Protein AF-A0AAD7MS91-F1 (afdb_monomer_lite)

Secondary structure (DSSP, 8-state):
-HHHHHHHHHHHHHHHHHHHHTS-PPPPPHHHHHHHHHHHHHHHHHHHHHTT-HHHHGGGSPPHHHHHHHHTTTSTTGGGS-TTGGG-TTS----

Foldseek 3Di:
DVVLLVVLLVVLVVVQVCCCPVVVDDRDDPVRSVVSSFVSQLVVLLVLLVLQPCVVQPPRRDPPVVSCVVCPPQFPPNVPADPSNSVDPPPRPTD

Sequence (95 aa):
LFRILISESAHLIWRLRNERVIQEKDPASQNEIHNRWLRAMNLRLKFDCAMTNAEKYGKRALRKDLVQKTWVRVLKNETTLPRDWMRETEVLVGI

Structure (mmCIF, N/CA/C/O backbone):
data_AF-A0AAD7MS91-F1
#
_entry.id   AF-A0AAD7MS91-F1
#
loop_
_atom_site.group_PDB
_atom_site.id
_atom_site.type_symbol
_atom_site.label_atom_id
_atom_site.label_alt_id
_atom_site.label_comp_id
_atom_site.label_asym_id
_atom_site.label_entity_id
_atom_site.label_seq_id
_atom_site.pdbx_PDB_ins_code
_atom_site.Cartn_x
_atom_site.Cartn_y
_atom_site.Cartn_z
_atom_site.occupancy
_atom_site.B_iso_or_equiv
_atom_site.auth_seq_id
_atom_site.auth_comp_id
_atom_site.auth_asym_id
_atom_site.auth_atom_id
_atom_site.pdbx_PDB_model_num
ATOM 1 N N . LEU A 1 1 ? -12.137 -3.107 -1.065 1.00 88.56 1 LEU A N 1
ATOM 2 C CA . LEU A 1 1 ? -10.801 -3.627 -1.429 1.00 88.56 1 LEU A CA 1
ATOM 3 C C . LEU A 1 1 ? -10.544 -3.634 -2.939 1.00 88.56 1 LEU A C 1
ATOM 5 O O . LEU A 1 1 ? -9.609 -2.975 -3.360 1.00 88.56 1 LEU A O 1
ATOM 9 N N . PHE A 1 2 ? -11.374 -4.283 -3.769 1.00 93.56 2 PHE A N 1
ATOM 10 C CA . PHE A 1 2 ? -11.160 -4.364 -5.230 1.00 93.56 2 PHE A CA 1
ATOM 11 C C . PHE A 1 2 ? -10.832 -3.020 -5.905 1.00 93.56 2 PHE A C 1
ATOM 13 O O . PHE A 1 2 ? -9.830 -2.905 -6.601 1.00 93.56 2 PHE A O 1
ATOM 20 N N . ARG A 1 3 ? -11.618 -1.971 -5.623 1.00 95.12 3 ARG A N 1
ATOM 21 C CA . ARG A 1 3 ? -11.369 -0.621 -6.156 1.00 95.12 3 ARG A CA 1
ATOM 22 C C . ARG A 1 3 ? -9.958 -0.104 -5.847 1.00 95.12 3 ARG A C 1
ATOM 24 O O . ARG A 1 3 ? -9.354 0.490 -6.726 1.00 95.12 3 ARG A O 1
ATOM 31 N N . ILE A 1 4 ? -9.458 -0.350 -4.632 1.00 94.00 4 ILE A N 1
ATOM 32 C CA . ILE A 1 4 ? -8.110 0.048 -4.200 1.00 94.00 4 ILE A CA 1
ATOM 33 C C . ILE A 1 4 ? -7.064 -0.711 -5.016 1.00 94.00 4 ILE A C 1
ATOM 35 O O . ILE A 1 4 ? -6.175 -0.091 -5.585 1.00 94.00 4 ILE A O 1
ATOM 39 N N . LEU A 1 5 ? -7.211 -2.035 -5.134 1.00 94.25 5 LEU A N 1
ATOM 40 C CA . LEU A 1 5 ? -6.275 -2.872 -5.888 1.00 94.25 5 LEU A CA 1
ATOM 41 C C . LEU A 1 5 ? -6.156 -2.402 -7.338 1.00 94.25 5 LEU A C 1
ATOM 43 O O . LEU A 1 5 ? -5.046 -2.229 -7.837 1.00 94.25 5 LEU A O 1
ATOM 47 N N . ILE A 1 6 ? -7.287 -2.144 -7.999 1.00 97.00 6 ILE A N 1
ATOM 48 C CA . ILE A 1 6 ? -7.292 -1.695 -9.392 1.00 97.00 6 ILE A CA 1
ATOM 49 C C . ILE A 1 6 ? -6.687 -0.297 -9.522 1.00 97.00 6 ILE A C 1
ATOM 51 O O . ILE A 1 6 ? -5.840 -0.091 -10.389 1.00 97.00 6 ILE A O 1
ATOM 55 N N . SER A 1 7 ? -7.067 0.657 -8.663 1.00 96.81 7 SER A N 1
ATOM 56 C CA . SER A 1 7 ? -6.553 2.027 -8.765 1.00 96.81 7 SER A CA 1
ATOM 57 C C . SER A 1 7 ? -5.055 2.121 -8.477 1.00 96.81 7 SER A C 1
ATOM 59 O O . SER A 1 7 ? -4.340 2.771 -9.235 1.00 96.81 7 SER A O 1
ATOM 61 N N . GLU A 1 8 ? -4.567 1.454 -7.426 1.00 96.12 8 GLU A N 1
ATOM 62 C CA . GLU A 1 8 ? -3.142 1.464 -7.062 1.00 96.12 8 GLU A CA 1
ATOM 63 C C . GLU A 1 8 ? -2.299 0.742 -8.123 1.00 96.12 8 GLU A C 1
ATOM 65 O O . GLU A 1 8 ? -1.251 1.241 -8.532 1.00 96.12 8 GLU A O 1
ATOM 70 N N . SER A 1 9 ? -2.788 -0.386 -8.653 1.00 96.56 9 SER A N 1
ATOM 71 C CA . SER A 1 9 ? -2.091 -1.123 -9.716 1.00 96.56 9 SER A CA 1
ATOM 72 C C . SER A 1 9 ? -2.040 -0.328 -11.021 1.00 96.56 9 SER A C 1
ATOM 74 O O . SER A 1 9 ? -0.978 -0.220 -11.630 1.00 96.56 9 SER A O 1
ATOM 76 N N . ALA A 1 10 ? -3.154 0.285 -11.436 1.00 97.88 10 ALA A N 1
ATOM 77 C CA . ALA A 1 10 ? -3.188 1.127 -12.631 1.00 97.88 10 ALA A CA 1
ATOM 78 C C . ALA A 1 10 ? -2.259 2.343 -12.493 1.00 97.88 10 ALA A C 1
ATOM 80 O O . ALA A 1 10 ? -1.522 2.668 -13.426 1.00 97.88 10 ALA A O 1
ATOM 81 N N . HIS A 1 11 ? -2.245 2.981 -11.317 1.00 97.38 11 HIS A N 1
ATOM 82 C CA . HIS A 1 11 ? -1.342 4.092 -11.037 1.00 97.38 11 HIS A CA 1
ATOM 83 C C . HIS A 1 11 ? 0.131 3.659 -11.072 1.00 97.38 11 HIS A C 1
ATOM 85 O O . HIS A 1 11 ? 0.957 4.347 -11.675 1.00 97.38 11 HIS A O 1
ATOM 91 N N . LEU A 1 12 ? 0.464 2.498 -10.497 1.00 97.56 12 LEU A N 1
ATOM 92 C CA . LEU A 1 12 ? 1.816 1.944 -10.545 1.00 97.56 12 LEU A CA 1
ATOM 93 C C . LEU A 1 12 ? 2.254 1.632 -11.983 1.00 97.56 12 LEU A C 1
ATOM 95 O O . LEU A 1 12 ? 3.354 2.020 -12.369 1.00 97.56 12 LEU A O 1
ATOM 99 N N . ILE A 1 13 ? 1.396 1.001 -12.794 1.00 97.31 13 ILE A N 1
ATOM 100 C CA . ILE A 1 13 ? 1.673 0.720 -14.215 1.00 97.31 13 ILE A CA 1
ATOM 101 C C . ILE A 1 13 ? 1.943 2.020 -14.976 1.00 97.31 13 ILE A C 1
ATOM 103 O O . ILE A 1 13 ? 2.935 2.126 -15.699 1.00 97.31 13 ILE A O 1
ATOM 107 N N . TRP A 1 14 ? 1.083 3.025 -14.792 1.00 98.12 14 TRP A N 1
ATOM 108 C CA . TRP A 1 14 ? 1.259 4.337 -15.410 1.00 98.12 14 TRP A CA 1
ATOM 109 C C . TRP A 1 14 ? 2.590 4.975 -14.999 1.00 98.12 14 TRP A C 1
ATOM 111 O O . TRP A 1 14 ? 3.337 5.458 -15.851 1.00 98.12 14 TRP A O 1
ATOM 121 N N . ARG A 1 15 ? 2.936 4.924 -13.710 1.00 97.44 15 ARG A N 1
ATOM 122 C CA . ARG A 1 15 ? 4.194 5.470 -13.194 1.00 97.44 15 ARG A CA 1
ATOM 123 C C . ARG A 1 15 ? 5.415 4.757 -13.778 1.00 97.44 15 ARG A C 1
ATOM 125 O O . ARG A 1 15 ? 6.315 5.432 -14.266 1.00 97.44 15 ARG A O 1
ATOM 132 N N . LEU A 1 16 ? 5.424 3.423 -13.788 1.00 96.94 16 LEU A N 1
ATOM 133 C CA . LEU A 1 16 ? 6.504 2.619 -14.375 1.00 96.94 16 LEU A CA 1
ATOM 134 C C . LEU A 1 16 ? 6.680 2.918 -15.869 1.00 96.94 16 LEU A C 1
ATOM 136 O O . LEU A 1 16 ? 7.804 3.053 -16.349 1.00 96.94 16 LEU A O 1
ATOM 140 N N . ARG A 1 17 ? 5.573 3.092 -16.605 1.00 97.06 17 ARG A N 1
ATOM 141 C CA . ARG A 1 17 ? 5.622 3.507 -18.011 1.00 97.06 17 ARG A CA 1
ATOM 142 C C . ARG A 1 17 ? 6.287 4.874 -18.170 1.00 97.06 17 ARG A C 1
ATOM 144 O O . ARG A 1 17 ? 7.122 5.012 -19.055 1.00 97.06 17 ARG A O 1
ATOM 151 N N . ASN A 1 18 ? 5.935 5.867 -17.355 1.00 97.50 18 ASN A N 1
ATOM 152 C CA . ASN A 1 18 ? 6.551 7.197 -17.439 1.00 97.50 18 ASN A CA 1
ATOM 153 C C . ASN A 1 18 ? 8.028 7.185 -17.041 1.00 97.50 18 ASN A C 1
ATOM 155 O O . ASN A 1 18 ? 8.824 7.864 -17.675 1.00 97.50 18 ASN A O 1
ATOM 159 N N . GLU A 1 19 ? 8.416 6.403 -16.035 1.00 96.75 19 GLU A N 1
ATOM 160 C CA . GLU A 1 19 ? 9.828 6.233 -15.672 1.00 96.75 19 GLU A CA 1
ATOM 161 C C . GLU A 1 19 ? 10.637 5.671 -16.850 1.00 96.75 19 GLU A C 1
ATOM 163 O O . GLU A 1 19 ? 11.704 6.189 -17.161 1.0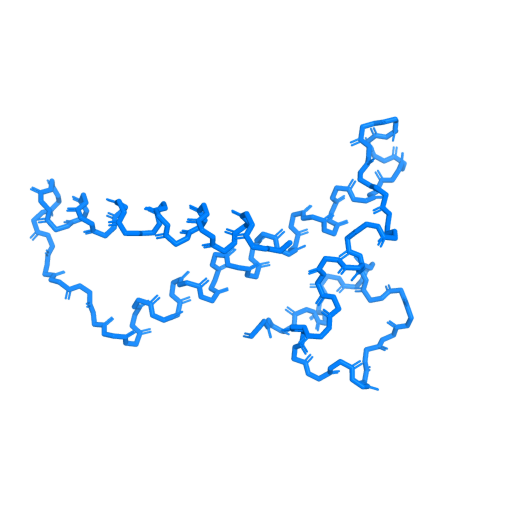0 96.75 19 GLU A O 1
ATOM 168 N N . ARG A 1 20 ? 10.089 4.690 -17.572 1.00 95.38 20 ARG A N 1
ATOM 169 C CA . ARG A 1 20 ? 10.739 4.143 -18.767 1.00 95.38 20 ARG A CA 1
ATOM 170 C C . ARG A 1 20 ? 10.749 5.116 -19.949 1.00 95.38 20 ARG A C 1
ATOM 172 O O . ARG A 1 20 ? 11.751 5.241 -20.632 1.00 95.38 20 ARG A O 1
ATOM 179 N N . VAL A 1 21 ? 9.610 5.746 -20.245 1.00 96.44 21 VAL A N 1
ATOM 180 C CA . VAL A 1 21 ? 9.413 6.507 -21.495 1.00 96.44 21 VAL A CA 1
ATOM 181 C C . VAL A 1 21 ? 9.883 7.957 -21.387 1.00 96.44 21 VAL A C 1
ATOM 183 O O . VAL A 1 21 ? 10.395 8.489 -22.359 1.00 96.44 21 VAL A O 1
ATOM 186 N N . ILE A 1 22 ? 9.680 8.608 -20.240 1.00 95.62 22 ILE A N 1
ATOM 187 C CA . ILE A 1 22 ? 9.988 10.035 -20.043 1.00 95.62 22 ILE A CA 1
ATOM 188 C C . ILE A 1 22 ? 11.335 10.212 -19.346 1.00 95.62 22 ILE A C 1
ATOM 190 O O . ILE A 1 22 ? 12.058 11.151 -19.648 1.00 95.62 22 ILE A O 1
ATOM 194 N N . GLN A 1 23 ? 11.662 9.338 -18.388 1.00 95.75 23 GLN A N 1
ATOM 195 C CA . GLN A 1 23 ? 12.929 9.416 -17.648 1.00 95.75 23 GLN A CA 1
ATOM 196 C C . GLN A 1 23 ? 14.009 8.491 -18.223 1.00 95.75 23 GLN A C 1
ATOM 198 O O . GLN A 1 23 ? 15.073 8.398 -17.621 1.00 95.75 23 GLN A O 1
ATOM 203 N N . GLU A 1 24 ? 13.716 7.795 -19.329 1.00 95.31 24 GLU A N 1
ATOM 204 C CA . GLU A 1 24 ? 14.636 6.886 -20.033 1.00 95.31 24 GLU A CA 1
ATOM 205 C C . GLU A 1 24 ? 15.298 5.843 -19.116 1.00 95.31 24 GLU A C 1
ATOM 207 O O . GLU A 1 24 ? 16.429 5.417 -19.332 1.00 95.31 24 GLU A O 1
ATOM 212 N N . LYS A 1 25 ? 14.593 5.421 -18.059 1.00 95.06 25 LYS A N 1
ATOM 213 C CA . LYS A 1 25 ? 15.091 4.391 -17.146 1.00 95.06 25 LYS A CA 1
ATOM 214 C C . LYS A 1 25 ? 14.906 3.003 -17.736 1.00 95.06 25 LYS A C 1
ATOM 216 O O . LYS A 1 25 ? 13.908 2.727 -18.409 1.00 95.06 25 LYS A O 1
ATOM 221 N N . ASP A 1 26 ? 15.810 2.102 -17.369 1.00 95.44 26 ASP A N 1
ATOM 222 C CA . ASP A 1 26 ? 15.639 0.682 -17.639 1.00 95.44 26 ASP A CA 1
ATOM 223 C C . ASP A 1 26 ? 14.332 0.143 -17.030 1.00 95.44 26 ASP A C 1
ATOM 225 O O . ASP A 1 26 ? 13.845 0.652 -16.010 1.00 95.44 26 ASP A O 1
ATOM 229 N N . PRO A 1 27 ? 13.732 -0.898 -17.635 1.00 94.56 27 PRO A N 1
ATOM 230 C CA . PRO A 1 27 ? 12.567 -1.555 -17.065 1.00 94.56 27 PRO A CA 1
ATOM 231 C C . PRO A 1 27 ? 12.833 -2.035 -15.634 1.00 94.56 27 PRO A C 1
ATOM 233 O O . PRO A 1 27 ? 13.800 -2.749 -15.373 1.00 94.56 27 PRO A O 1
ATOM 236 N N . ALA A 1 28 ? 11.931 -1.687 -14.714 1.00 95.38 28 ALA A N 1
ATOM 237 C CA . ALA A 1 28 ? 12.004 -2.158 -13.336 1.00 95.38 28 ALA A CA 1
ATOM 238 C C . ALA A 1 28 ? 11.970 -3.694 -13.274 1.00 95.38 28 ALA A C 1
ATOM 240 O O . ALA A 1 28 ? 11.202 -4.349 -13.987 1.00 95.38 28 ALA A O 1
ATOM 241 N N . SER A 1 29 ? 12.772 -4.265 -12.377 1.00 96.62 29 SER A N 1
ATOM 242 C CA . SER A 1 29 ? 12.777 -5.712 -12.143 1.00 96.62 29 SER A CA 1
ATOM 243 C C . SER A 1 29 ? 11.467 -6.185 -11.500 1.00 96.62 29 SER A C 1
ATOM 245 O O . SER A 1 29 ? 10.764 -5.416 -10.844 1.00 96.62 29 SER A O 1
ATOM 247 N N . GLN A 1 30 ? 11.155 -7.480 -11.612 1.00 96.19 30 GLN A N 1
ATOM 248 C CA . GLN A 1 30 ? 9.963 -8.060 -10.975 1.00 96.19 30 GLN A CA 1
ATOM 249 C C . GLN A 1 30 ? 9.941 -7.827 -9.454 1.00 96.19 30 GLN A C 1
ATOM 251 O O . GLN A 1 30 ? 8.915 -7.431 -8.902 1.00 96.19 30 GLN A O 1
ATOM 256 N N . ASN A 1 31 ? 11.090 -7.982 -8.786 1.00 96.44 31 ASN A N 1
ATOM 257 C CA . ASN A 1 31 ? 11.226 -7.733 -7.347 1.00 96.44 31 ASN A CA 1
ATOM 258 C C . ASN A 1 31 ? 10.976 -6.264 -6.999 1.00 96.44 31 ASN A C 1
ATOM 260 O O . ASN A 1 31 ? 10.327 -5.952 -6.003 1.00 96.44 31 ASN A O 1
ATOM 264 N N . GLU A 1 32 ? 11.469 -5.348 -7.827 1.00 96.19 32 GLU A N 1
ATOM 265 C CA . GLU A 1 32 ? 11.240 -3.925 -7.632 1.00 96.19 32 GLU A CA 1
ATOM 266 C C . GLU A 1 32 ? 9.763 -3.556 -7.813 1.00 96.19 32 GLU A C 1
ATOM 268 O O . GLU A 1 32 ? 9.209 -2.834 -6.982 1.00 96.19 32 GLU A O 1
ATOM 273 N N . ILE A 1 33 ? 9.110 -4.079 -8.855 1.00 96.56 33 ILE A N 1
ATOM 274 C CA . ILE A 1 33 ? 7.676 -3.878 -9.094 1.00 96.56 33 ILE A CA 1
ATOM 275 C C . ILE A 1 33 ? 6.870 -4.400 -7.901 1.00 96.56 33 ILE A C 1
ATOM 277 O O . ILE A 1 33 ? 6.023 -3.676 -7.374 1.00 96.56 33 ILE A O 1
ATOM 281 N N . HIS A 1 34 ? 7.175 -5.612 -7.431 1.00 94.62 34 HIS A N 1
ATOM 282 C CA . HIS A 1 34 ? 6.531 -6.219 -6.270 1.00 94.62 34 HIS A CA 1
ATOM 283 C C . HIS A 1 34 ? 6.699 -5.363 -5.006 1.00 94.62 34 HIS A C 1
ATOM 285 O O . HIS A 1 34 ? 5.712 -4.996 -4.370 1.00 94.62 34 HIS A O 1
ATOM 291 N N . ASN A 1 35 ? 7.928 -4.951 -4.683 1.00 93.56 35 ASN A N 1
ATOM 292 C CA . ASN A 1 35 ? 8.209 -4.127 -3.50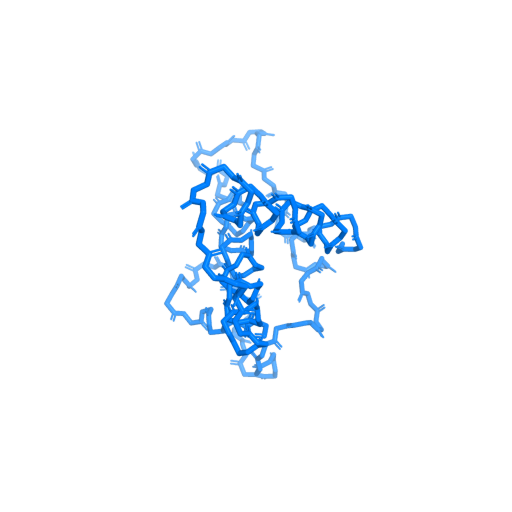5 1.00 93.56 35 ASN A CA 1
ATOM 293 C C . ASN A 1 35 ? 7.536 -2.749 -3.576 1.00 93.56 35 ASN A C 1
ATOM 295 O O . ASN A 1 35 ? 7.025 -2.246 -2.572 1.00 93.56 35 ASN A O 1
ATOM 299 N N . ARG A 1 36 ? 7.500 -2.125 -4.760 1.00 95.38 36 ARG A N 1
ATOM 300 C CA . ARG A 1 36 ? 6.797 -0.852 -4.978 1.00 95.38 36 ARG A CA 1
ATOM 301 C C . ARG A 1 36 ? 5.286 -1.014 -4.810 1.00 95.38 36 ARG A C 1
ATOM 303 O O . ARG A 1 36 ? 4.661 -0.147 -4.198 1.00 95.38 36 ARG A O 1
ATOM 310 N N . TRP A 1 37 ? 4.713 -2.114 -5.297 1.00 95.12 37 TRP A N 1
ATOM 311 C CA . TRP A 1 37 ? 3.295 -2.425 -5.125 1.00 95.12 37 TRP A CA 1
ATOM 312 C C . TRP A 1 37 ? 2.939 -2.664 -3.655 1.00 95.12 37 TRP A C 1
ATOM 314 O O . TRP A 1 37 ? 2.023 -2.023 -3.140 1.00 95.12 37 TRP A O 1
ATOM 324 N N . LEU A 1 38 ? 3.724 -3.481 -2.943 1.00 92.50 38 LEU A N 1
ATOM 325 C CA . LEU A 1 38 ? 3.568 -3.686 -1.501 1.00 92.50 38 LEU A CA 1
ATOM 326 C C . LEU A 1 38 ? 3.643 -2.363 -0.738 1.00 92.50 38 LEU A C 1
ATOM 328 O O . LEU A 1 38 ? 2.794 -2.070 0.103 1.00 92.50 38 LEU A O 1
ATOM 332 N N . ARG A 1 39 ? 4.627 -1.515 -1.057 1.00 91.69 39 ARG A N 1
ATOM 333 C CA . ARG A 1 39 ? 4.754 -0.186 -0.449 1.00 91.69 39 ARG A CA 1
ATOM 334 C C . ARG A 1 39 ? 3.514 0.677 -0.691 1.00 91.69 39 ARG A C 1
ATOM 336 O O . ARG A 1 39 ? 3.080 1.348 0.243 1.00 9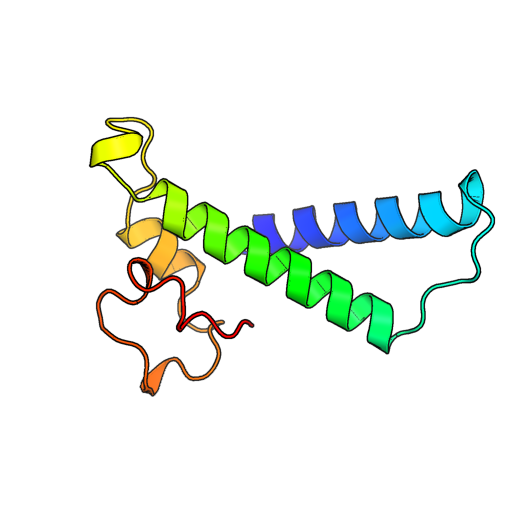1.69 39 ARG A O 1
ATOM 343 N N . ALA A 1 40 ? 2.955 0.675 -1.902 1.00 93.19 40 ALA A N 1
ATOM 344 C CA . ALA A 1 40 ? 1.746 1.434 -2.227 1.00 93.19 40 ALA A CA 1
ATOM 345 C C . ALA A 1 40 ? 0.537 0.944 -1.415 1.00 93.19 40 ALA A C 1
ATOM 347 O O . ALA A 1 40 ? -0.129 1.743 -0.756 1.00 93.19 40 ALA A O 1
ATOM 348 N N . MET A 1 41 ? 0.322 -0.372 -1.362 1.00 92.81 41 MET A N 1
ATOM 349 C CA . MET A 1 41 ? -0.758 -0.980 -0.580 1.00 92.81 41 MET A CA 1
ATOM 350 C C . MET A 1 41 ? -0.626 -0.693 0.920 1.00 92.81 41 MET A C 1
ATOM 352 O O . MET A 1 41 ? -1.597 -0.299 1.566 1.00 92.81 41 MET A O 1
ATOM 356 N N . ASN A 1 42 ? 0.584 -0.799 1.468 1.00 90.19 42 ASN A N 1
ATOM 357 C CA . ASN A 1 42 ? 0.852 -0.507 2.877 1.00 90.19 42 ASN A CA 1
ATOM 358 C C . ASN A 1 42 ? 0.663 0.970 3.212 1.00 90.19 42 ASN A C 1
ATOM 360 O O . ASN A 1 42 ? 0.145 1.311 4.275 1.00 90.19 42 ASN A O 1
ATOM 364 N N . LEU A 1 43 ? 1.060 1.861 2.305 1.00 90.69 43 LEU A N 1
ATOM 365 C CA . LEU A 1 43 ? 0.820 3.288 2.460 1.00 90.69 43 LEU A CA 1
ATOM 366 C C . LEU A 1 43 ? -0.682 3.594 2.441 1.00 90.69 43 LEU A C 1
ATOM 368 O O . LEU A 1 43 ? -1.159 4.369 3.269 1.00 90.69 43 LEU A O 1
ATOM 372 N N . ARG A 1 44 ? -1.437 2.949 1.546 1.00 92.62 44 ARG A N 1
ATOM 373 C CA . ARG A 1 44 ? -2.891 3.087 1.474 1.00 92.62 44 ARG A CA 1
ATOM 374 C C . ARG A 1 44 ? -3.573 2.626 2.759 1.00 92.62 44 ARG A C 1
ATOM 376 O O . ARG A 1 44 ? -4.392 3.365 3.297 1.00 92.62 44 ARG A O 1
ATOM 383 N N . LEU A 1 45 ? -3.190 1.460 3.275 1.00 90.75 45 LEU A N 1
ATOM 384 C CA . LEU A 1 45 ? -3.658 0.944 4.559 1.00 90.75 45 LEU A CA 1
ATOM 385 C C . LEU A 1 45 ? -3.385 1.943 5.694 1.00 90.75 45 LEU A C 1
ATOM 387 O O . LEU A 1 45 ? -4.298 2.296 6.436 1.00 90.75 45 LEU A O 1
ATOM 391 N N . LYS A 1 4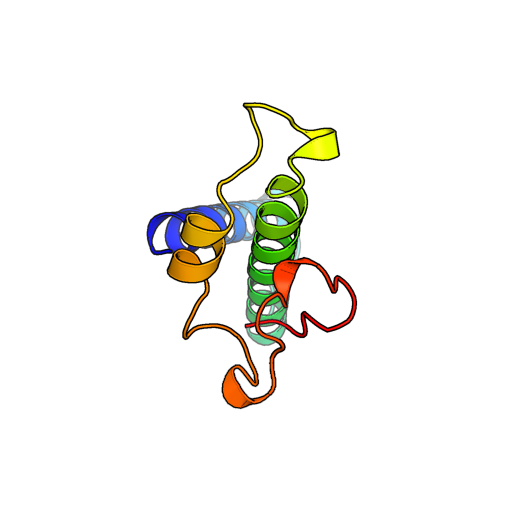6 ? -2.156 2.472 5.787 1.00 89.12 46 LYS A N 1
ATOM 392 C CA . LYS A 1 46 ? -1.788 3.487 6.789 1.00 89.12 46 LYS A CA 1
ATOM 393 C C . LYS A 1 46 ? -2.636 4.755 6.678 1.00 89.12 46 LYS A C 1
ATOM 395 O O . LYS A 1 46 ? -3.067 5.281 7.703 1.00 89.12 46 LYS A O 1
ATOM 400 N N . PHE A 1 47 ? -2.900 5.238 5.464 1.00 90.50 47 PHE A N 1
ATOM 401 C CA . PHE A 1 47 ? -3.766 6.400 5.255 1.00 90.50 47 PHE A CA 1
ATOM 402 C C . PHE A 1 47 ? -5.211 6.132 5.663 1.00 90.50 47 PHE A C 1
ATOM 404 O O . PHE A 1 47 ? -5.807 6.966 6.343 1.00 90.50 47 PHE A O 1
ATOM 411 N N . ASP A 1 48 ? -5.767 4.981 5.284 1.00 91.44 48 ASP A N 1
ATOM 412 C CA . ASP A 1 48 ? -7.129 4.613 5.658 1.00 91.44 48 ASP A CA 1
ATOM 413 C C . ASP A 1 48 ? -7.258 4.503 7.191 1.00 91.44 48 ASP A C 1
ATOM 415 O O . ASP A 1 48 ? -8.206 5.053 7.750 1.00 91.44 48 ASP A O 1
ATOM 419 N N . CYS A 1 49 ? -6.270 3.916 7.884 1.00 89.38 49 CYS A N 1
ATOM 420 C CA . CYS A 1 49 ? -6.205 3.897 9.351 1.00 89.38 49 CYS A CA 1
ATOM 421 C C . CYS A 1 49 ? -6.124 5.309 9.944 1.00 89.38 49 CYS A C 1
ATOM 423 O O . CYS A 1 49 ? -6.917 5.655 10.821 1.00 89.38 49 CYS A O 1
ATOM 425 N N . ALA A 1 50 ? -5.217 6.157 9.448 1.00 89.25 50 ALA A N 1
ATOM 426 C CA . ALA A 1 50 ? -5.048 7.523 9.944 1.00 89.25 50 ALA A CA 1
ATOM 427 C C . ALA A 1 50 ? -6.329 8.358 9.785 1.00 89.25 50 ALA A C 1
ATOM 429 O O . ALA A 1 50 ? -6.692 9.118 10.684 1.00 89.25 50 ALA A O 1
ATOM 430 N N . MET A 1 51 ? -7.054 8.177 8.678 1.00 91.06 51 MET A N 1
ATOM 431 C CA . MET A 1 51 ? -8.328 8.850 8.423 1.00 91.06 51 MET A CA 1
ATOM 432 C C . MET A 1 51 ? -9.461 8.391 9.347 1.00 91.06 51 MET A C 1
ATOM 434 O O . MET A 1 51 ? -10.492 9.057 9.384 1.00 91.06 51 MET A O 1
ATOM 438 N N . THR A 1 52 ? -9.301 7.317 10.128 1.00 91.06 52 THR A N 1
ATOM 439 C CA . THR A 1 52 ? -10.298 6.934 11.147 1.00 91.06 52 THR A CA 1
ATOM 440 C C . THR A 1 52 ? -10.273 7.808 12.401 1.00 91.06 52 THR A C 1
ATOM 442 O O . THR A 1 52 ? -11.160 7.689 13.248 1.00 91.06 52 THR A O 1
ATOM 445 N N . ASN A 1 53 ? -9.280 8.693 12.548 1.00 89.00 53 ASN A N 1
ATOM 446 C CA . ASN A 1 53 ? -9.170 9.560 13.714 1.00 89.00 53 ASN A CA 1
ATOM 447 C C . ASN A 1 53 ? -10.297 10.618 13.732 1.00 89.00 53 ASN A C 1
ATOM 449 O O . ASN A 1 53 ? -10.197 11.675 13.106 1.00 89.00 53 ASN A O 1
ATOM 453 N N . ALA A 1 54 ? -11.364 10.328 14.479 1.00 88.31 54 ALA A N 1
ATOM 454 C CA . ALA A 1 54 ? -12.524 11.203 14.631 1.00 88.31 54 ALA A CA 1
ATOM 455 C C . ALA A 1 54 ? -12.211 12.515 15.366 1.00 88.31 54 ALA A C 1
ATOM 457 O O . ALA A 1 54 ? -12.848 13.523 15.077 1.00 88.31 54 ALA A O 1
ATOM 458 N N . GLU A 1 55 ? -11.216 12.537 16.255 1.00 88.50 55 GLU A N 1
ATOM 459 C CA . GLU A 1 55 ? -10.790 13.767 16.939 1.00 88.50 55 GLU A CA 1
ATOM 460 C C . GLU A 1 55 ? -10.162 14.747 15.943 1.00 88.50 55 GLU A C 1
ATOM 462 O O . GLU A 1 55 ? -10.453 15.940 15.966 1.00 88.50 55 GLU A O 1
ATOM 467 N N . LYS A 1 56 ? -9.351 14.233 15.011 1.00 89.44 56 LYS A N 1
ATOM 468 C CA . LYS A 1 56 ? -8.663 15.047 14.002 1.00 89.44 56 LYS A CA 1
ATOM 469 C C . LYS A 1 56 ? -9.548 15.418 12.810 1.00 89.44 56 LYS A C 1
ATOM 471 O O . LYS A 1 56 ? -9.441 16.526 12.292 1.00 89.44 56 LYS A O 1
ATOM 476 N N . TYR A 1 57 ? -10.382 14.491 12.334 1.00 90.31 57 TYR A N 1
ATOM 477 C CA . TYR A 1 57 ? -11.129 14.645 11.076 1.00 90.31 57 TYR A CA 1
ATOM 478 C C . TYR A 1 57 ? -12.642 14.844 11.267 1.00 90.31 57 TYR A C 1
ATOM 480 O O . TYR A 1 57 ? -13.354 15.107 10.292 1.00 90.31 57 TYR A O 1
ATO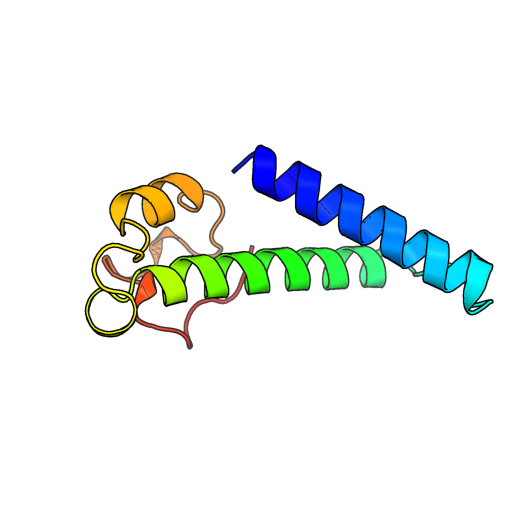M 488 N N . GLY A 1 58 ? -13.154 14.755 12.499 1.00 91.44 58 GLY A N 1
ATOM 489 C CA . GLY A 1 58 ? -14.563 14.974 12.826 1.00 91.44 58 GLY A CA 1
ATOM 490 C C . GLY A 1 58 ? -15.502 14.139 11.953 1.00 91.44 58 GLY A C 1
ATOM 491 O O . GLY A 1 58 ? -15.297 12.945 11.744 1.00 91.44 58 GLY A O 1
ATOM 492 N N . LYS A 1 59 ? -16.511 14.791 11.361 1.00 90.62 59 LYS A N 1
ATOM 493 C CA . LYS A 1 59 ? -17.488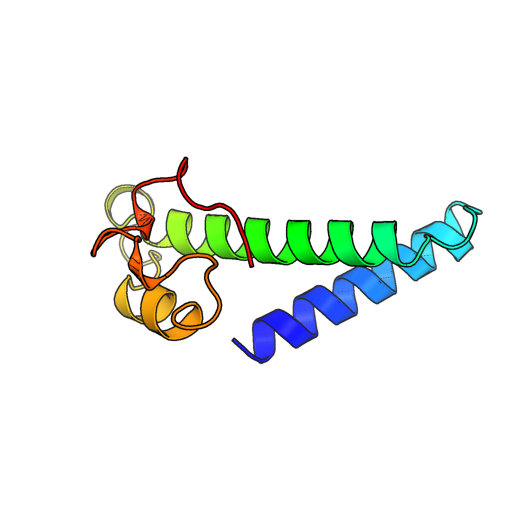 14.155 10.452 1.00 90.62 59 LYS A CA 1
ATOM 494 C C . LYS A 1 59 ? -16.883 13.621 9.145 1.00 90.62 59 LYS A C 1
ATOM 496 O O . LYS A 1 59 ? -17.558 12.883 8.436 1.00 90.62 59 LYS A O 1
ATOM 501 N N . ARG A 1 60 ? -15.650 14.011 8.798 1.00 90.19 60 ARG A N 1
ATOM 502 C CA . ARG A 1 60 ? -14.935 13.523 7.605 1.00 90.19 60 ARG A CA 1
ATOM 503 C C . ARG A 1 60 ? -14.087 12.284 7.897 1.00 90.19 60 ARG A C 1
ATOM 505 O O . ARG A 1 60 ? -13.487 11.748 6.969 1.00 90.19 60 ARG A O 1
ATOM 512 N N . ALA A 1 61 ? -14.016 11.847 9.155 1.00 92.94 61 ALA A N 1
ATOM 513 C CA . ALA A 1 61 ? -13.297 10.638 9.515 1.00 92.94 61 ALA A CA 1
ATOM 514 C C . ALA A 1 61 ? -13.927 9.408 8.851 1.00 92.94 61 ALA A C 1
ATOM 516 O O . ALA A 1 61 ? -15.152 9.270 8.771 1.00 92.94 61 ALA A O 1
ATOM 517 N N . LEU A 1 62 ? -13.081 8.487 8.401 1.00 92.00 62 LEU A N 1
ATOM 518 C CA . LEU A 1 62 ? -13.535 7.179 7.962 1.00 92.00 62 LEU A CA 1
ATOM 519 C C . LEU A 1 62 ? -14.064 6.388 9.155 1.00 92.00 62 LEU A C 1
ATOM 521 O O . LEU A 1 62 ? -13.509 6.412 10.253 1.00 92.00 62 LEU A O 1
ATOM 525 N N . ARG A 1 63 ? -15.133 5.628 8.925 1.00 91.56 63 ARG A N 1
ATOM 526 C CA . ARG A 1 63 ? -15.635 4.715 9.947 1.00 91.56 63 ARG A CA 1
ATOM 527 C C . ARG A 1 63 ? -14.641 3.571 10.139 1.00 91.56 63 ARG A C 1
ATOM 529 O O . ARG A 1 63 ? -14.259 2.916 9.168 1.00 91.56 63 ARG A O 1
ATOM 536 N N . LYS A 1 64 ? -14.264 3.305 11.391 1.00 89.31 64 LYS A N 1
ATOM 537 C CA . LYS A 1 64 ? -13.353 2.208 11.757 1.00 89.31 64 LYS A CA 1
ATOM 538 C C . LYS A 1 64 ? -13.827 0.850 11.231 1.00 89.31 64 LYS A C 1
ATOM 540 O O . LYS A 1 64 ? -13.026 0.087 10.703 1.00 89.31 64 LYS A O 1
ATOM 545 N N . ASP A 1 65 ? -15.128 0.571 11.317 1.00 89.94 65 ASP A N 1
ATOM 546 C CA . ASP A 1 65 ? -15.705 -0.702 10.871 1.00 89.94 65 ASP A CA 1
ATOM 547 C C . ASP A 1 65 ? -15.545 -0.915 9.357 1.00 89.94 65 ASP A C 1
ATOM 549 O O . ASP A 1 65 ? -15.320 -2.037 8.907 1.00 89.94 65 ASP A O 1
ATOM 553 N N . LEU A 1 66 ? -15.622 0.161 8.568 1.00 92.00 66 LEU A N 1
ATOM 554 C CA . LEU A 1 66 ? -15.412 0.115 7.124 1.00 92.00 66 LEU A CA 1
ATOM 555 C C . LEU A 1 66 ? -13.958 -0.220 6.783 1.00 92.00 66 LEU A C 1
ATOM 557 O O . LEU A 1 66 ? -13.719 -1.058 5.912 1.00 92.00 66 LEU A O 1
ATOM 561 N N . VAL A 1 67 ? -13.001 0.421 7.459 1.00 91.00 67 VAL A N 1
ATOM 562 C CA . VAL A 1 67 ? -11.567 0.158 7.265 1.00 91.00 67 VAL A CA 1
ATOM 563 C C . VAL A 1 67 ? -11.250 -1.279 7.671 1.00 91.00 67 VAL A C 1
ATOM 565 O O . VAL A 1 67 ? -10.683 -2.021 6.873 1.00 91.00 67 VAL A O 1
ATOM 568 N N . GLN A 1 68 ? -11.735 -1.725 8.831 1.00 88.31 68 GLN A N 1
ATOM 569 C CA . GLN A 1 68 ? -11.566 -3.104 9.280 1.00 88.31 68 GLN A CA 1
ATOM 570 C C . GLN A 1 68 ? -12.128 -4.104 8.263 1.00 88.31 68 GLN A C 1
ATOM 572 O O . GLN A 1 68 ? -11.392 -4.957 7.791 1.00 88.31 68 GLN A O 1
ATOM 577 N N . LYS A 1 69 ? -13.390 -3.965 7.834 1.00 89.62 69 LYS A N 1
ATOM 578 C CA . LYS A 1 69 ? -13.999 -4.855 6.823 1.00 89.62 69 LYS A CA 1
ATOM 579 C C . LYS A 1 69 ? -13.277 -4.835 5.475 1.00 89.62 69 LYS A C 1
ATOM 581 O O . LYS A 1 69 ? -13.351 -5.806 4.732 1.00 89.62 69 LYS A O 1
ATOM 586 N N . THR A 1 70 ? -12.632 -3.722 5.130 1.00 91.00 70 THR A N 1
ATOM 587 C CA . THR A 1 70 ? -11.916 -3.579 3.857 1.00 91.00 70 THR A CA 1
ATOM 588 C C . THR A 1 70 ? -10.587 -4.322 3.858 1.00 91.00 70 THR A C 1
ATOM 590 O O . THR A 1 70 ? -10.211 -4.854 2.814 1.00 91.00 70 THR A O 1
ATOM 593 N N . TRP A 1 71 ? -9.894 -4.335 4.997 1.00 89.62 71 TRP A N 1
ATOM 594 C CA . TRP A 1 71 ? -8.520 -4.824 5.117 1.00 89.62 71 TRP A CA 1
ATOM 595 C C . TRP A 1 71 ? -8.393 -6.141 5.899 1.00 89.62 71 TRP A C 1
ATOM 597 O O . TRP A 1 71 ? -7.351 -6.783 5.837 1.00 89.62 71 TRP A O 1
ATOM 607 N N . VAL A 1 72 ? -9.450 -6.589 6.583 1.00 85.00 72 VAL A N 1
ATOM 608 C CA . VAL A 1 72 ? -9.529 -7.931 7.186 1.00 85.00 72 VAL A CA 1
ATOM 609 C C . VAL A 1 72 ? -9.223 -8.997 6.124 1.00 85.00 72 VAL A C 1
ATOM 611 O O . VAL A 1 72 ? -9.626 -8.851 4.966 1.00 85.00 72 VAL A O 1
ATOM 614 N N . ARG A 1 73 ? -8.531 -10.073 6.506 1.00 83.12 73 ARG A N 1
ATOM 615 C CA . ARG A 1 73 ? -8.104 -11.196 5.643 1.00 83.12 73 ARG A CA 1
ATOM 616 C C . ARG A 1 73 ? -7.003 -10.912 4.628 1.00 83.12 73 ARG A C 1
ATOM 618 O O . ARG A 1 73 ? -6.618 -11.828 3.907 1.00 83.12 73 ARG A O 1
ATOM 625 N N . VAL A 1 74 ? -6.498 -9.682 4.550 1.00 85.12 74 VAL A N 1
ATOM 626 C CA . VAL A 1 74 ? -5.309 -9.371 3.735 1.00 85.12 74 VAL A CA 1
ATOM 627 C C . VAL A 1 74 ? -4.116 -8.923 4.569 1.00 85.12 74 VAL A C 1
ATOM 629 O O . VAL A 1 74 ? -3.025 -8.788 4.040 1.00 85.12 74 VAL A O 1
ATOM 632 N N . LEU A 1 75 ? -4.288 -8.727 5.876 1.00 83.75 75 LEU A N 1
ATOM 633 C CA . LEU A 1 75 ? -3.183 -8.376 6.761 1.00 83.75 75 LEU A CA 1
ATOM 634 C C . LEU A 1 75 ? -2.299 -9.591 7.032 1.00 83.75 75 LEU A C 1
ATOM 636 O O . LEU A 1 75 ? -2.783 -10.687 7.326 1.00 83.75 75 LEU A O 1
ATOM 640 N N . LYS A 1 76 ? -0.987 -9.378 7.014 1.00 78.81 76 LYS A N 1
ATOM 641 C CA . LYS A 1 76 ? -0.032 -10.376 7.480 1.00 78.81 76 LYS A CA 1
ATOM 642 C C . LYS A 1 76 ? -0.168 -10.563 8.991 1.00 78.81 76 LYS A C 1
ATOM 644 O O . LYS A 1 76 ? -0.346 -9.601 9.733 1.00 78.81 76 LYS A O 1
ATOM 649 N N . ASN A 1 77 ? -0.064 -11.813 9.445 1.00 75.31 77 ASN A N 1
ATOM 650 C CA . ASN A 1 77 ? -0.169 -12.194 10.859 1.00 75.31 77 ASN A CA 1
ATOM 651 C C . ASN A 1 77 ? -1.477 -11.735 11.535 1.00 75.31 77 ASN A C 1
ATOM 653 O O . ASN A 1 77 ? -1.490 -11.369 12.707 1.00 75.31 77 ASN A O 1
ATOM 657 N N . GLU A 1 78 ? -2.597 -11.765 10.809 1.00 73.69 78 GLU A N 1
ATOM 658 C CA . GLU A 1 78 ? -3.894 -11.292 11.309 1.00 73.69 78 GLU A CA 1
ATOM 659 C C . GLU A 1 78 ? -4.315 -11.930 12.644 1.00 73.69 78 GLU A C 1
ATOM 661 O O . GLU A 1 78 ? -4.893 -11.263 13.499 1.00 73.69 78 GLU A O 1
ATOM 666 N N . THR A 1 79 ? -3.966 -13.199 12.868 1.00 74.62 79 THR A N 1
ATOM 667 C CA . THR A 1 79 ? -4.275 -13.931 14.106 1.00 74.62 79 THR A CA 1
ATOM 668 C C . THR A 1 79 ? -3.583 -13.370 15.346 1.00 74.62 79 THR A C 1
ATOM 670 O O . THR A 1 79 ? -4.022 -13.652 16.457 1.00 74.62 79 THR A O 1
ATOM 673 N N . THR A 1 80 ? -2.508 -12.595 15.180 1.00 77.06 80 THR A N 1
ATOM 674 C CA . THR A 1 80 ? -1.759 -11.979 16.285 1.00 77.06 80 THR A CA 1
ATOM 675 C C . THR A 1 80 ? -2.065 -10.491 16.456 1.00 77.06 80 THR A C 1
ATOM 677 O O . THR A 1 80 ? -1.504 -9.859 17.347 1.00 77.06 80 THR A O 1
ATOM 680 N N . LEU A 1 81 ? -2.923 -9.906 15.611 1.00 75.00 81 LEU A N 1
ATOM 681 C CA . LEU A 1 81 ? -3.230 -8.479 15.672 1.00 75.00 81 LEU A CA 1
ATOM 682 C C . LEU A 1 81 ? -4.182 -8.144 16.837 1.00 75.00 81 LEU A C 1
ATOM 684 O O . LEU A 1 81 ? -5.170 -8.852 17.058 1.00 75.00 81 LEU A O 1
ATOM 688 N N . PRO A 1 82 ? -3.952 -7.029 17.557 1.00 75.31 82 PRO A N 1
ATOM 689 C CA . PRO A 1 82 ? -4.898 -6.516 18.544 1.00 75.31 82 PRO A CA 1
ATOM 690 C C . PRO A 1 82 ? -6.267 -6.206 17.924 1.00 75.31 82 PRO A C 1
ATOM 692 O O . PRO A 1 82 ? -6.371 -5.857 16.749 1.00 75.31 82 PRO A O 1
ATOM 695 N N . ARG A 1 83 ? -7.339 -6.226 18.730 1.00 69.81 83 ARG A N 1
ATOM 696 C CA . ARG A 1 83 ? -8.696 -5.884 18.250 1.00 69.81 83 ARG A CA 1
ATOM 697 C C . ARG A 1 83 ? -8.800 -4.480 17.628 1.00 69.81 83 ARG A C 1
ATOM 699 O O . ARG A 1 83 ? -9.596 -4.305 16.712 1.00 69.81 83 ARG A O 1
ATOM 706 N N . ASP A 1 84 ? -8.014 -3.505 18.100 1.00 73.56 84 ASP A N 1
ATOM 707 C CA . ASP A 1 84 ? -7.946 -2.129 17.561 1.00 73.56 84 ASP A CA 1
ATOM 708 C C . ASP A 1 84 ? -6.569 -1.845 16.926 1.00 73.56 84 ASP A C 1
ATOM 710 O O . ASP A 1 84 ? -5.961 -0.802 17.159 1.00 73.56 84 ASP A O 1
ATOM 714 N N . TRP A 1 85 ? -6.070 -2.785 16.110 1.00 76.88 85 TRP A N 1
ATOM 715 C CA . TRP A 1 85 ? -4.776 -2.701 15.408 1.00 76.88 85 TRP A CA 1
ATOM 716 C C . TRP A 1 85 ? -4.588 -1.429 14.561 1.00 76.88 85 TRP A C 1
ATOM 718 O O . TRP A 1 85 ? -3.467 -1.056 14.236 1.00 76.88 85 TRP A O 1
ATOM 728 N N . MET A 1 86 ? -5.671 -0.722 14.224 1.00 75.19 86 MET A N 1
ATOM 729 C CA . MET A 1 86 ? -5.634 0.532 13.464 1.00 75.19 86 MET A CA 1
ATOM 730 C C . MET A 1 86 ? -5.000 1.703 14.233 1.00 75.19 86 MET A C 1
ATOM 732 O O . MET A 1 86 ? -4.610 2.687 13.604 1.00 75.19 86 MET A O 1
ATOM 736 N N . ARG A 1 87 ? -4.912 1.632 15.571 1.00 67.88 87 ARG A N 1
ATOM 737 C CA . ARG A 1 87 ? -4.278 2.670 16.406 1.00 67.88 87 ARG A CA 1
ATOM 738 C C . ARG A 1 87 ? -2.766 2.511 16.541 1.00 67.88 87 ARG A C 1
ATOM 740 O O . ARG A 1 87 ? -2.097 3.487 16.866 1.00 67.88 87 ARG A O 1
ATOM 747 N N . GLU A 1 88 ? -2.231 1.329 16.259 1.00 62.97 88 GLU A N 1
ATOM 748 C CA . GLU A 1 88 ? -0.804 1.055 16.393 1.00 62.97 88 GLU A CA 1
ATOM 749 C C . GLU A 1 88 ? -0.109 1.139 15.034 1.00 62.97 88 GLU A C 1
ATOM 751 O O . GLU A 1 88 ? -0.025 0.186 14.261 1.00 62.97 88 GLU A O 1
ATOM 756 N N . THR A 1 89 ? 0.399 2.332 14.729 1.00 52.97 89 THR A N 1
ATOM 757 C CA . THR A 1 89 ? 1.142 2.633 13.496 1.00 52.97 89 THR A CA 1
ATOM 758 C C . THR A 1 89 ? 2.427 1.818 13.324 1.00 52.97 89 THR A C 1
ATOM 760 O O . THR A 1 89 ? 2.919 1.713 12.198 1.00 52.97 89 THR A O 1
ATOM 763 N N . GLU A 1 90 ? 2.962 1.247 14.406 1.00 50.16 90 GLU A N 1
ATOM 764 C CA . GLU A 1 90 ? 4.240 0.523 14.430 1.00 50.16 90 GLU A CA 1
ATOM 765 C C . GLU A 1 90 ? 4.109 -0.968 14.078 1.00 50.16 90 GLU A C 1
ATOM 767 O O . GLU A 1 90 ? 5.070 -1.561 13.594 1.00 50.16 90 GLU A O 1
ATOM 772 N N . VAL A 1 91 ? 2.917 -1.564 14.227 1.00 47.94 91 VAL A N 1
ATOM 773 C CA . VAL A 1 91 ? 2.701 -3.022 14.075 1.00 47.94 91 VAL A CA 1
ATOM 774 C C . VAL A 1 91 ? 2.152 -3.401 12.690 1.00 47.94 91 VAL A C 1
ATOM 776 O O . VAL A 1 91 ? 2.021 -4.576 12.355 1.00 47.94 91 VAL A O 1
ATOM 779 N N . LEU A 1 92 ? 1.873 -2.415 11.830 1.00 51.22 92 LEU A N 1
ATOM 780 C CA . LEU A 1 92 ? 1.426 -2.630 10.449 1.00 51.22 92 LEU A CA 1
ATOM 781 C C . LEU A 1 92 ? 2.603 -3.032 9.548 1.00 51.22 92 LEU A C 1
ATOM 783 O O . LEU A 1 92 ? 3.050 -2.275 8.680 1.00 51.22 92 LEU A O 1
ATOM 787 N N . VAL A 1 93 ? 3.105 -4.246 9.768 1.00 48.53 93 VAL A N 1
ATOM 788 C CA . VAL A 1 93 ? 3.925 -4.972 8.800 1.00 48.53 93 VAL A CA 1
ATOM 789 C C . VAL A 1 93 ? 2.958 -5.506 7.744 1.00 48.53 93 VAL A C 1
ATOM 791 O O . VAL A 1 93 ? 2.015 -6.217 8.069 1.00 48.53 93 VAL A O 1
ATOM 794 N N . GLY A 1 94 ? 3.140 -5.041 6.514 1.00 55.50 94 GLY A N 1
ATOM 795 C CA . GLY A 1 94 ? 2.148 -5.016 5.441 1.00 55.50 94 GLY A CA 1
ATOM 796 C C . GLY A 1 94 ? 1.518 -6.314 4.933 1.00 55.50 94 GLY A C 1
ATOM 797 O O . GLY A 1 94 ? 1.784 -7.384 5.464 1.00 55.50 94 GLY A O 1
ATOM 798 N N . ILE A 1 95 ? 0.708 -6.165 3.869 1.00 55.25 95 ILE A N 1
ATOM 799 C CA . ILE A 1 95 ? 0.238 -7.246 2.966 1.00 55.25 95 ILE A CA 1
ATOM 800 C C . ILE A 1 95 ? 1.406 -8.138 2.529 1.00 55.25 95 ILE A C 1
ATOM 802 O O . ILE A 1 95 ? 2.505 -7.582 2.292 1.00 55.25 95 ILE A O 1
#

Radius of gyration: 15.73 Å; chains: 1; bounding box: 33×29×40 Å

Organism: NCBI:txid1033252

pLDDT: mean 87.17, std 12.53, range [47.94, 98.12]